Protein AF-A0A496AB35-F1 (afdb_monomer_lite)

pLDDT: mean 77.32, std 19.97, range [34.16, 97.94]

Secondary structure (DSSP, 8-state):
--HHHHHHHH-TT-PPPP--TTS-----SS-----SS-TTHHHHHHHHHHHTTTB-TTT--B-TT-GGG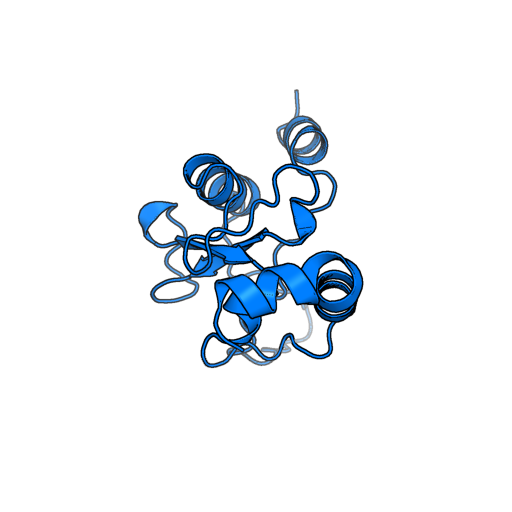EEEEESS-TT--SGGGEEEEEHHHHTTSTT---TTSHHHHHHHHHHHHHHHHHHT-

Foldseek 3Di:
DDVVVVLCVQCVQDDAPDFLPPDDDPDDPPDDPPPLDDPCLSVLFVVLCVVVVVAFPQLRDHCPVPSNQWTWDACPDSNDRHSVRTGTHGVVVVCVDPSRVCCPPPSNVVCCVPPVVVSCVSVVD

Sequence (125 aa):
FPLADWFNAIDPGYAPPPTDALYGPKITPITRPISNYPPDWNLRSLQCRKNAEWKCEVCSIDLRLAPKFLHAHHLRGTGYNQPKDLQALCIGCHAGQPRHHMKHLPDYLEFMELHGDIWKQLTGN

Radius of gyration: 14.94 Å; chains: 1; bounding box: 43×30×36 Å

Structure (mmCIF, N/CA/C/O backbone):
data_AF-A0A496AB35-F1
#
_entry.id   AF-A0A496AB35-F1
#
loop_
_atom_site.group_PDB
_atom_site.id
_atom_site.type_symbol
_atom_site.label_atom_id
_atom_site.label_alt_id
_atom_site.label_comp_id
_atom_site.label_asym_id
_atom_site.label_entity_id
_atom_site.label_seq_id
_atom_site.pdbx_PDB_ins_code
_atom_site.Cartn_x
_atom_site.Cartn_y
_atom_site.Cartn_z
_atom_site.occupancy
_atom_site.B_iso_or_equiv
_atom_site.auth_seq_id
_atom_site.auth_comp_id
_atom_site.auth_asym_id
_atom_site.auth_atom_id
_atom_site.pdbx_PDB_model_num
ATOM 1 N N . PHE A 1 1 ? 11.079 15.010 -21.911 1.00 42.56 1 PHE A N 1
ATOM 2 C CA . PHE A 1 1 ? 10.833 14.912 -20.461 1.00 42.56 1 PHE A CA 1
ATOM 3 C C . PHE A 1 1 ? 11.188 13.503 -20.007 1.00 42.56 1 PHE A C 1
ATOM 5 O O . PHE A 1 1 ? 10.572 12.569 -20.513 1.00 42.56 1 PHE A O 1
ATOM 12 N N . PRO A 1 2 ? 12.224 13.307 -19.177 1.00 44.56 2 PRO A N 1
ATOM 13 C CA . PRO A 1 2 ? 12.600 11.981 -18.688 1.00 44.56 2 PRO A CA 1
ATOM 14 C C . PRO A 1 2 ? 11.494 11.408 -17.789 1.00 44.56 2 PRO A C 1
ATOM 16 O O . PRO A 1 2 ? 10.960 12.120 -16.942 1.00 44.56 2 PRO A O 1
ATOM 19 N N . LEU A 1 3 ? 11.161 10.119 -17.934 1.00 45.38 3 LEU A N 1
ATOM 20 C CA . LEU A 1 3 ? 10.145 9.446 -17.104 1.00 45.38 3 LEU A CA 1
ATOM 21 C C . LEU A 1 3 ? 10.425 9.540 -15.590 1.00 45.38 3 LEU A C 1
ATOM 23 O O . LEU A 1 3 ? 9.487 9.478 -14.799 1.00 45.38 3 LEU A O 1
ATOM 27 N N . ALA A 1 4 ? 11.691 9.696 -15.191 1.00 44.91 4 ALA A N 1
ATOM 28 C CA . ALA A 1 4 ? 12.101 9.815 -13.792 1.00 44.91 4 ALA A CA 1
ATOM 29 C C . ALA A 1 4 ? 11.567 11.093 -13.118 1.00 44.91 4 ALA A C 1
ATOM 31 O O . ALA A 1 4 ? 11.136 11.034 -11.968 1.00 44.91 4 ALA A O 1
ATOM 32 N N . ASP A 1 5 ? 11.513 12.213 -13.847 1.00 48.03 5 ASP A N 1
ATOM 33 C CA . ASP A 1 5 ? 11.051 13.499 -13.304 1.00 48.03 5 ASP A CA 1
ATOM 34 C C . ASP A 1 5 ? 9.531 13.498 -13.082 1.00 48.03 5 ASP A C 1
ATOM 36 O O . ASP A 1 5 ? 9.035 14.009 -12.082 1.00 48.03 5 ASP A O 1
ATOM 40 N N . TRP A 1 6 ? 8.782 12.850 -13.981 1.00 45.34 6 TRP A N 1
ATOM 41 C CA . TRP A 1 6 ? 7.341 12.622 -13.824 1.00 45.34 6 TRP A CA 1
ATOM 42 C C . TRP A 1 6 ? 7.032 11.653 -12.677 1.00 45.34 6 TRP A C 1
ATOM 44 O O . TRP A 1 6 ? 6.095 11.873 -11.913 1.00 45.34 6 TRP A O 1
ATOM 54 N N . PHE A 1 7 ? 7.806 10.570 -12.559 1.00 45.34 7 PHE A N 1
ATOM 55 C CA . PHE A 1 7 ? 7.560 9.541 -11.554 1.00 45.34 7 PHE A CA 1
ATOM 56 C C . PHE A 1 7 ? 7.733 10.089 -10.133 1.00 45.34 7 PHE A C 1
ATOM 58 O O . PHE A 1 7 ? 6.838 9.936 -9.303 1.00 45.34 7 PHE A O 1
ATOM 65 N N . ASN A 1 8 ? 8.824 10.821 -9.895 1.00 55.88 8 ASN A N 1
ATOM 66 C CA . ASN A 1 8 ? 9.085 11.468 -8.611 1.00 55.88 8 ASN A CA 1
ATOM 67 C C . ASN A 1 8 ? 8.054 12.560 -8.281 1.00 55.88 8 ASN A C 1
ATOM 69 O O . ASN A 1 8 ? 7.772 12.783 -7.112 1.00 55.88 8 ASN A O 1
ATOM 73 N N . ALA A 1 9 ? 7.452 13.219 -9.276 1.00 59.19 9 ALA A N 1
ATOM 74 C CA . ALA A 1 9 ? 6.412 14.221 -9.029 1.00 59.19 9 ALA A CA 1
ATOM 75 C C . ALA A 1 9 ? 5.084 13.616 -8.533 1.00 59.19 9 ALA A C 1
ATOM 77 O O . ALA A 1 9 ? 4.309 14.296 -7.866 1.00 59.19 9 ALA A O 1
ATOM 78 N N . ILE A 1 10 ? 4.804 12.354 -8.872 1.00 60.34 10 ILE A N 1
ATOM 79 C CA . ILE A 1 10 ? 3.527 11.688 -8.565 1.00 60.34 10 ILE A CA 1
ATOM 80 C C . ILE A 1 10 ? 3.641 10.771 -7.351 1.00 60.34 10 ILE A C 1
ATOM 82 O O . ILE A 1 10 ? 2.644 10.547 -6.666 1.00 60.34 10 ILE A O 1
ATOM 86 N N . ASP A 1 11 ? 4.834 10.243 -7.090 1.00 66.81 11 ASP A N 1
ATOM 87 C CA . ASP A 1 11 ? 5.083 9.349 -5.967 1.00 66.81 11 ASP A CA 1
ATOM 88 C C . ASP A 1 11 ? 6.449 9.616 -5.306 1.00 66.81 11 ASP A C 1
ATOM 90 O O . ASP A 1 11 ? 7.333 8.755 -5.308 1.00 66.81 11 ASP A O 1
ATOM 94 N N . PRO A 1 12 ? 6.655 10.832 -4.758 1.00 59.97 12 PRO A N 1
ATOM 95 C CA . PRO A 1 12 ? 7.964 11.314 -4.302 1.00 59.97 12 PRO A CA 1
ATOM 96 C C . PRO A 1 12 ? 8.571 10.523 -3.135 1.00 59.97 12 PRO A C 1
ATOM 98 O O . PRO A 1 12 ? 9.729 10.744 -2.794 1.00 59.97 12 PRO A O 1
ATOM 101 N N . GLY A 1 13 ? 7.804 9.630 -2.505 1.00 60.66 13 GLY A N 1
ATOM 102 C CA . GLY A 1 13 ? 8.230 8.859 -1.338 1.00 60.66 13 GLY A CA 1
ATOM 103 C C . GLY A 1 13 ? 8.268 7.350 -1.549 1.00 60.66 13 GLY A C 1
ATOM 104 O O . GLY A 1 13 ? 8.680 6.640 -0.635 1.00 60.66 13 GLY A O 1
ATOM 105 N N . TYR A 1 14 ? 7.843 6.834 -2.708 1.00 64.06 14 TYR A N 1
ATOM 106 C CA . TYR A 1 14 ? 7.834 5.391 -2.911 1.00 64.06 14 TYR A CA 1
ATOM 107 C C . TYR A 1 14 ? 9.200 4.877 -3.350 1.00 64.06 14 TYR A C 1
ATOM 109 O O . TYR A 1 14 ? 9.548 4.858 -4.533 1.00 64.06 14 TYR A O 1
ATOM 117 N N . ALA A 1 15 ? 9.949 4.378 -2.373 1.00 65.94 15 ALA A N 1
ATOM 118 C CA . ALA A 1 15 ? 10.945 3.362 -2.642 1.00 65.94 15 ALA A CA 1
ATOM 119 C C . ALA A 1 15 ? 10.223 2.021 -2.868 1.00 65.94 15 ALA A C 1
ATOM 121 O O . ALA A 1 15 ? 9.292 1.702 -2.122 1.00 65.94 15 ALA A O 1
ATOM 122 N N . PRO A 1 16 ? 10.622 1.211 -3.868 1.00 63.19 16 PRO A N 1
ATOM 123 C CA . PRO A 1 16 ? 10.132 -0.157 -3.940 1.00 63.19 16 PRO A CA 1
ATOM 124 C C . PRO A 1 16 ? 10.412 -0.843 -2.595 1.00 63.19 16 PRO A C 1
ATOM 126 O O . PRO A 1 16 ? 11.522 -0.682 -2.073 1.00 63.19 16 PRO A O 1
ATOM 129 N N . PRO A 1 17 ? 9.449 -1.588 -2.017 1.00 56.44 17 PRO A N 1
ATOM 130 C CA . PRO A 1 17 ? 9.706 -2.308 -0.784 1.00 56.44 17 PRO A CA 1
ATOM 131 C C . PRO A 1 17 ? 10.927 -3.212 -1.002 1.00 56.44 17 PRO A C 1
ATOM 133 O O . PRO A 1 17 ? 11.105 -3.728 -2.119 1.00 56.44 17 PRO A O 1
ATOM 136 N N . PRO A 1 18 ? 11.788 -3.386 0.021 1.00 53.25 18 PRO A N 1
ATOM 137 C CA . PRO A 1 18 ? 12.931 -4.281 -0.082 1.00 53.25 18 PRO A CA 1
ATOM 138 C C . PRO A 1 18 ? 12.431 -5.618 -0.624 1.00 53.25 18 PRO A C 1
ATOM 140 O O . PRO A 1 18 ? 11.453 -6.154 -0.105 1.00 53.25 18 PRO A O 1
ATOM 143 N N . THR A 1 19 ? 13.044 -6.070 -1.727 1.00 52.59 19 THR A N 1
ATOM 144 C CA . THR A 1 19 ? 12.659 -7.278 -2.473 1.00 52.59 19 THR A CA 1
ATOM 145 C C . THR A 1 19 ? 12.251 -8.360 -1.493 1.00 52.59 19 THR A C 1
ATOM 147 O O . THR A 1 19 ? 13.065 -8.651 -0.611 1.00 52.59 19 THR A O 1
ATOM 150 N N . ASP A 1 20 ? 11.036 -8.908 -1.638 1.00 52.94 20 ASP A N 1
ATOM 151 C CA . ASP A 1 20 ? 10.515 -10.008 -0.822 1.00 52.94 20 ASP A CA 1
ATOM 152 C C . ASP A 1 20 ? 11.670 -10.897 -0.382 1.00 52.94 20 ASP A C 1
ATOM 154 O O . ASP A 1 20 ? 12.347 -11.496 -1.225 1.00 52.94 20 ASP A O 1
ATOM 158 N N . ALA A 1 21 ? 11.967 -10.878 0.919 1.00 43.75 21 ALA A N 1
ATOM 159 C CA . ALA A 1 21 ? 13.177 -11.427 1.524 1.00 43.75 21 ALA A CA 1
ATOM 160 C C . ALA A 1 21 ? 13.180 -12.970 1.521 1.00 43.75 21 ALA A C 1
ATOM 162 O O . ALA A 1 21 ? 13.382 -13.620 2.543 1.00 43.75 21 ALA A O 1
ATOM 163 N N . LEU A 1 22 ? 12.944 -13.566 0.353 1.00 43.53 22 LEU A N 1
ATOM 164 C CA . LEU A 1 22 ? 12.941 -14.995 0.066 1.00 43.53 22 LEU A CA 1
ATOM 165 C C . LEU A 1 22 ? 14.077 -15.429 -0.854 1.00 43.53 22 LEU A C 1
ATOM 167 O O . LEU A 1 22 ? 14.225 -16.621 -1.103 1.00 43.53 22 LEU A O 1
ATOM 171 N N . TYR A 1 23 ? 14.926 -14.508 -1.301 1.00 41.38 23 TYR A N 1
ATOM 172 C CA . TYR A 1 23 ? 16.213 -14.877 -1.872 1.00 41.38 23 TYR A CA 1
ATOM 173 C C . TYR A 1 23 ? 17.306 -14.096 -1.159 1.00 41.38 23 TYR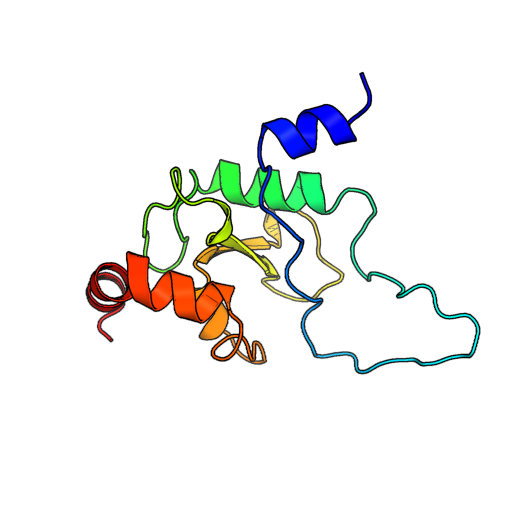 A C 1
ATOM 175 O O . TYR A 1 23 ? 17.532 -12.918 -1.421 1.00 41.38 23 TYR A O 1
ATOM 183 N N . GLY A 1 24 ? 17.963 -14.780 -0.217 1.00 34.16 24 GLY A N 1
ATOM 184 C CA . GLY A 1 24 ? 19.196 -14.314 0.405 1.00 34.16 24 GLY A CA 1
ATOM 185 C C . GLY A 1 24 ? 20.254 -13.943 -0.643 1.00 34.16 24 GLY A C 1
ATOM 186 O O . GLY A 1 24 ? 20.121 -14.261 -1.831 1.00 34.16 24 GLY A O 1
ATOM 187 N N . PRO A 1 25 ? 21.319 -13.249 -0.227 1.00 38.28 25 PRO A N 1
ATOM 188 C CA . PRO A 1 25 ? 22.220 -12.610 -1.161 1.00 38.28 25 PRO A CA 1
ATOM 189 C C . PRO A 1 25 ? 22.976 -13.676 -1.961 1.00 38.28 25 PRO A C 1
ATOM 191 O O . PRO A 1 25 ? 23.781 -14.430 -1.417 1.00 38.28 25 PRO A O 1
ATOM 194 N N . LYS A 1 26 ? 22.770 -13.724 -3.282 1.00 38.78 26 LYS A N 1
ATOM 195 C CA . LYS A 1 26 ? 23.767 -14.322 -4.175 1.00 38.78 26 LYS A CA 1
ATOM 196 C C . LYS A 1 26 ? 24.920 -13.328 -4.283 1.00 38.78 26 LYS A C 1
ATOM 198 O O . LYS A 1 26 ? 24.997 -12.550 -5.228 1.00 38.78 26 LYS A O 1
ATOM 203 N N . ILE A 1 27 ? 25.773 -13.301 -3.259 1.00 38.50 27 ILE A N 1
ATOM 204 C CA . ILE A 1 27 ? 27.029 -12.556 -3.306 1.00 38.50 27 ILE A CA 1
ATOM 205 C C . ILE A 1 27 ? 27.948 -13.305 -4.268 1.00 38.50 27 ILE A C 1
ATOM 207 O O . ILE A 1 27 ? 28.438 -14.387 -3.964 1.00 38.50 27 ILE A O 1
ATOM 211 N N . THR A 1 28 ? 28.186 -12.720 -5.434 1.00 37.44 28 THR A N 1
ATOM 212 C CA . THR A 1 28 ? 29.370 -13.006 -6.252 1.00 37.44 28 THR A CA 1
ATOM 213 C C . THR A 1 28 ? 30.097 -11.684 -6.482 1.00 37.44 28 THR A C 1
ATOM 215 O O . THR A 1 28 ? 29.393 -10.702 -6.694 1.00 37.44 28 THR A O 1
ATOM 218 N N . PRO A 1 29 ? 31.443 -11.609 -6.458 1.00 42.59 29 PRO A N 1
ATOM 219 C CA . PRO A 1 29 ? 32.225 -10.426 -6.039 1.00 42.59 29 PRO A CA 1
ATOM 220 C C . PRO A 1 29 ? 32.237 -9.198 -6.977 1.00 42.59 29 PRO A C 1
ATOM 222 O O . PRO A 1 29 ? 33.234 -8.492 -7.069 1.00 42.59 29 PRO A O 1
ATOM 225 N N . ILE A 1 30 ? 31.143 -8.922 -7.684 1.00 45.72 30 ILE A N 1
ATOM 226 C CA . ILE A 1 30 ? 30.988 -7.811 -8.633 1.00 45.72 30 ILE A CA 1
ATOM 227 C C . ILE A 1 30 ? 29.586 -7.170 -8.475 1.00 45.72 30 ILE A C 1
ATOM 229 O O . ILE A 1 30 ? 28.965 -6.726 -9.439 1.00 45.72 30 ILE A O 1
ATOM 233 N N . THR A 1 31 ? 29.017 -7.209 -7.262 1.00 41.88 31 THR A N 1
ATOM 234 C CA . THR A 1 31 ? 27.573 -7.064 -7.004 1.00 41.88 31 THR A CA 1
ATOM 235 C C . THR A 1 31 ? 27.029 -5.643 -7.200 1.00 41.88 31 THR A C 1
ATOM 237 O O . THR A 1 31 ? 27.004 -4.839 -6.268 1.00 41.88 31 THR A O 1
ATOM 240 N N . ARG A 1 32 ? 26.426 -5.374 -8.361 1.00 38.53 32 ARG A N 1
ATOM 241 C CA . ARG A 1 32 ? 25.159 -4.627 -8.376 1.00 38.53 32 ARG A CA 1
ATOM 242 C C . ARG A 1 32 ? 24.073 -5.580 -7.853 1.00 38.53 32 ARG A C 1
ATOM 244 O O . ARG A 1 32 ? 24.029 -6.709 -8.344 1.00 38.53 32 ARG A O 1
ATOM 251 N N . PRO A 1 33 ? 23.207 -5.191 -6.898 1.00 41.94 33 PRO A N 1
ATOM 252 C CA . PRO A 1 33 ? 22.035 -5.995 -6.575 1.00 41.94 33 PRO A CA 1
ATOM 253 C C . PRO A 1 33 ? 21.243 -6.180 -7.869 1.00 41.94 33 PRO A C 1
ATOM 255 O O . PRO A 1 33 ? 20.805 -5.196 -8.471 1.00 41.94 33 PRO A O 1
ATOM 258 N N . ILE A 1 34 ? 21.114 -7.419 -8.344 1.00 41.25 34 ILE A N 1
ATOM 259 C CA . ILE A 1 34 ? 20.161 -7.730 -9.405 1.00 41.25 34 ILE A CA 1
ATOM 260 C C . ILE A 1 34 ? 18.801 -7.544 -8.747 1.00 41.25 34 ILE A C 1
ATOM 262 O O . ILE A 1 34 ? 18.318 -8.414 -8.029 1.00 41.25 34 ILE A O 1
ATOM 266 N N . SER A 1 35 ? 18.233 -6.352 -8.903 1.00 54.34 35 SER A N 1
ATOM 267 C CA . SER A 1 35 ? 16.833 -6.138 -8.592 1.00 54.34 35 SER A CA 1
ATOM 268 C C . SER A 1 35 ? 16.049 -7.114 -9.464 1.00 54.34 35 SER A C 1
ATOM 270 O O . SER A 1 35 ? 16.127 -7.039 -10.689 1.00 54.34 35 SER A O 1
ATOM 272 N N . ASN A 1 36 ? 15.313 -8.043 -8.852 1.00 60.97 36 ASN A N 1
ATOM 273 C CA . ASN A 1 36 ? 14.400 -8.929 -9.584 1.00 60.97 36 ASN A CA 1
ATOM 274 C C . ASN A 1 36 ? 13.211 -8.160 -10.186 1.00 60.97 36 ASN A C 1
ATOM 276 O O . ASN A 1 36 ? 12.359 -8.753 -10.847 1.00 60.97 36 ASN A O 1
ATOM 280 N N . TYR A 1 37 ? 13.143 -6.849 -9.953 1.00 65.38 37 TYR A N 1
ATOM 281 C CA . TYR A 1 37 ? 12.121 -5.995 -10.509 1.00 65.38 37 TYR A CA 1
ATOM 282 C C . TYR A 1 37 ? 12.472 -5.545 -11.925 1.00 65.38 37 TYR A C 1
ATOM 284 O O . TYR A 1 37 ? 13.614 -5.161 -12.198 1.00 65.38 37 TYR A O 1
ATOM 292 N N . PRO A 1 38 ? 11.485 -5.546 -12.833 1.00 69.94 38 PRO A N 1
ATOM 293 C CA . PRO A 1 38 ? 11.690 -5.026 -14.169 1.00 69.94 38 PRO A CA 1
ATOM 294 C C . PRO A 1 38 ? 12.005 -3.518 -14.109 1.00 69.94 38 PRO A C 1
ATOM 296 O O . PRO A 1 38 ? 11.600 -2.841 -13.158 1.00 69.94 38 PRO A O 1
ATOM 299 N N . PRO A 1 39 ? 12.686 -2.954 -15.126 1.00 73.31 39 PRO A N 1
ATOM 300 C CA . PRO A 1 39 ? 13.032 -1.528 -15.163 1.00 73.31 39 PRO A CA 1
ATOM 301 C C . PRO A 1 39 ? 11.833 -0.575 -15.013 1.00 73.31 39 PRO A C 1
ATOM 303 O O . PRO A 1 39 ? 12.002 0.571 -14.609 1.00 73.31 39 PRO A O 1
ATOM 306 N N . ASP A 1 40 ? 10.622 -1.043 -15.326 1.00 79.19 40 ASP A N 1
ATOM 307 C CA . ASP A 1 40 ? 9.357 -0.310 -15.245 1.00 79.19 40 ASP A CA 1
ATOM 308 C C . ASP A 1 40 ? 8.532 -0.627 -13.978 1.00 79.19 40 ASP A C 1
ATOM 310 O O . ASP A 1 40 ? 7.364 -0.244 -13.892 1.00 79.19 40 ASP A O 1
ATOM 314 N N . TRP A 1 41 ? 9.111 -1.297 -12.973 1.00 81.50 41 TRP A N 1
ATOM 315 C CA . TRP A 1 41 ? 8.426 -1.652 -11.721 1.00 81.50 41 TRP A CA 1
ATOM 316 C C . TRP A 1 41 ? 7.740 -0.471 -11.047 1.00 81.50 41 TRP A C 1
ATOM 318 O O . TRP A 1 41 ? 6.587 -0.565 -10.639 1.00 81.50 41 TRP A O 1
ATOM 328 N N . ASN A 1 42 ? 8.434 0.659 -10.994 1.00 81.62 42 ASN A N 1
ATOM 329 C CA . ASN A 1 42 ? 7.918 1.904 -10.450 1.00 81.62 42 ASN A CA 1
ATOM 330 C C . ASN A 1 42 ? 6.569 2.278 -11.089 1.00 81.62 42 ASN A C 1
ATOM 332 O O . ASN A 1 42 ? 5.584 2.497 -10.382 1.00 81.62 42 ASN A O 1
ATOM 336 N N . LEU A 1 43 ? 6.479 2.234 -12.422 1.00 86.12 43 LEU A N 1
ATOM 337 C CA . LEU A 1 43 ? 5.244 2.512 -13.156 1.00 86.12 43 LEU A CA 1
ATOM 338 C C . LEU A 1 43 ? 4.145 1.481 -12.850 1.00 86.12 43 LEU A C 1
ATOM 340 O O . LEU A 1 43 ? 2.997 1.857 -12.625 1.00 86.12 43 LEU A O 1
ATOM 344 N N . ARG A 1 44 ? 4.497 0.193 -12.807 1.00 87.19 44 ARG A N 1
ATOM 345 C CA . ARG A 1 44 ? 3.564 -0.917 -12.533 1.00 87.19 44 ARG A CA 1
ATOM 346 C C . ARG A 1 44 ? 2.970 -0.834 -11.132 1.00 87.19 44 ARG A C 1
ATOM 348 O O . ARG A 1 44 ? 1.756 -0.929 -10.968 1.00 87.19 44 ARG A O 1
ATOM 355 N N . SER A 1 45 ? 3.822 -0.597 -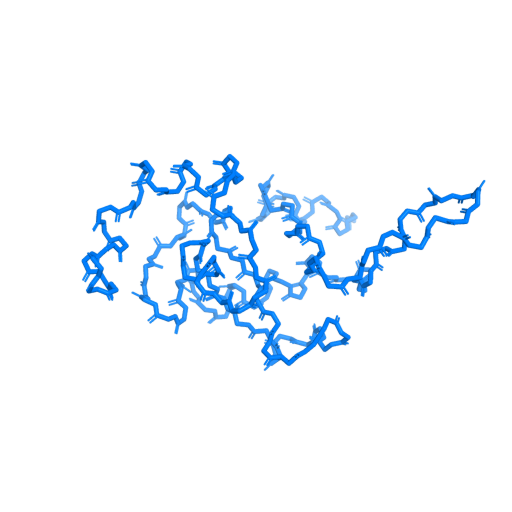10.141 1.00 87.69 45 SER A N 1
ATOM 356 C CA . SER A 1 45 ? 3.436 -0.401 -8.748 1.00 87.69 45 SER A CA 1
ATOM 357 C C . SER A 1 45 ? 2.537 0.822 -8.590 1.00 87.69 45 SER A C 1
ATOM 359 O O . SER A 1 45 ? 1.513 0.757 -7.911 1.00 87.69 45 SER A O 1
ATOM 361 N N . LEU A 1 46 ? 2.884 1.933 -9.243 1.00 89.00 46 LEU A N 1
ATOM 362 C CA . LEU A 1 46 ? 2.061 3.136 -9.226 1.00 89.00 46 LEU A CA 1
ATOM 363 C C . LEU A 1 46 ? 0.687 2.885 -9.852 1.00 89.00 46 LEU A C 1
ATOM 365 O O . LEU A 1 46 ? -0.325 3.311 -9.301 1.00 89.00 46 LEU A O 1
ATOM 369 N N . GLN A 1 47 ? 0.633 2.182 -10.984 1.00 92.06 47 GLN A N 1
ATOM 370 C CA . GLN A 1 47 ? -0.627 1.854 -11.643 1.00 92.06 47 GLN A CA 1
ATOM 371 C C . GLN A 1 47 ? -1.498 0.938 -10.776 1.00 92.06 47 GLN A C 1
ATOM 373 O O . GLN A 1 47 ? -2.691 1.195 -10.655 1.00 92.06 47 GLN A O 1
ATOM 378 N N . CYS A 1 48 ? -0.910 -0.061 -10.111 1.00 93.12 48 CYS A N 1
ATOM 379 C CA . CYS A 1 48 ? -1.606 -0.8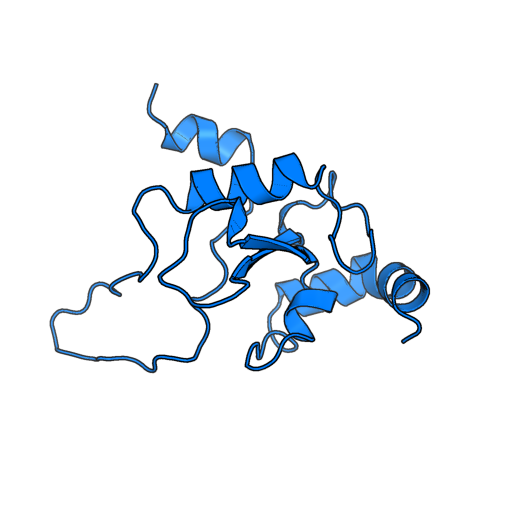95 -9.127 1.00 93.12 48 CYS A CA 1
ATOM 380 C C . CYS A 1 48 ? -2.269 -0.042 -8.033 1.00 93.12 48 CYS A C 1
ATOM 382 O O . CYS A 1 48 ? -3.469 -0.156 -7.800 1.00 93.12 48 CYS A O 1
ATOM 384 N N . ARG A 1 49 ? -1.518 0.873 -7.409 1.00 93.75 49 ARG A N 1
ATOM 385 C CA . ARG A 1 49 ? -2.046 1.744 -6.347 1.00 93.75 49 ARG A CA 1
ATOM 386 C C . ARG A 1 49 ? -3.100 2.732 -6.818 1.00 93.75 49 ARG A C 1
ATOM 388 O O . ARG A 1 49 ? -4.075 2.966 -6.110 1.00 93.75 49 ARG A O 1
ATOM 395 N N . LYS A 1 50 ? -2.910 3.313 -8.005 1.00 93.12 50 LYS A N 1
ATOM 396 C CA . LYS A 1 50 ? -3.890 4.219 -8.612 1.00 93.12 50 LYS A CA 1
ATOM 397 C C . LYS A 1 50 ? -5.192 3.496 -8.935 1.00 93.12 50 LYS A C 1
ATOM 399 O O . LYS A 1 50 ? -6.252 4.053 -8.680 1.00 93.12 50 LYS A O 1
ATOM 404 N N . ASN A 1 51 ? -5.113 2.269 -9.450 1.00 94.75 51 ASN A N 1
ATOM 405 C CA . ASN A 1 51 ? -6.291 1.446 -9.724 1.00 94.75 51 ASN A CA 1
ATOM 406 C C . ASN A 1 51 ? -7.066 1.111 -8.441 1.00 94.75 51 ASN A C 1
ATOM 408 O O . ASN A 1 51 ? -8.287 1.037 -8.481 1.00 94.75 51 ASN A O 1
ATOM 412 N N . ALA A 1 52 ? -6.367 0.971 -7.312 1.00 95.62 52 ALA A N 1
ATOM 413 C CA . ALA A 1 52 ? -6.969 0.800 -5.991 1.00 95.62 52 ALA A CA 1
ATOM 414 C C . ALA A 1 52 ? -7.413 2.125 -5.333 1.00 95.62 52 ALA A C 1
ATOM 416 O O . ALA A 1 52 ? -7.737 2.148 -4.149 1.00 95.62 52 ALA A O 1
ATOM 417 N N . GLU A 1 53 ? -7.382 3.250 -6.059 1.00 96.56 53 GLU A N 1
ATOM 418 C CA . GLU A 1 53 ? -7.723 4.589 -5.551 1.00 96.56 53 GLU A CA 1
ATOM 419 C C . GLU A 1 53 ? -6.952 4.993 -4.283 1.00 96.56 53 GLU A C 1
ATOM 421 O O . GLU A 1 53 ? -7.449 5.751 -3.448 1.00 96.56 53 GLU A O 1
ATOM 426 N N . TRP A 1 54 ? -5.725 4.486 -4.142 1.00 95.56 54 TRP A N 1
ATOM 427 C CA . TRP A 1 54 ? -4.885 4.626 -2.952 1.00 95.56 54 TRP A CA 1
ATOM 428 C C . TRP A 1 54 ? -5.486 4.057 -1.658 1.00 95.56 54 TRP A C 1
ATOM 430 O O . TRP A 1 54 ? -5.105 4.467 -0.558 1.00 95.56 54 TRP A O 1
ATOM 440 N N . LYS A 1 55 ? -6.405 3.099 -1.769 1.00 97.69 55 LYS A N 1
ATOM 441 C CA . LYS A 1 55 ? -6.952 2.359 -0.634 1.00 97.69 55 LYS A CA 1
ATOM 442 C C . LYS A 1 55 ? -6.300 0.989 -0.540 1.00 97.69 55 LYS A C 1
ATOM 444 O O . LYS A 1 55 ? -5.946 0.378 -1.545 1.00 97.69 55 LYS A O 1
ATOM 449 N N . CYS A 1 56 ? -6.156 0.491 0.683 1.00 97.56 56 CYS A N 1
ATOM 450 C CA . CYS A 1 56 ? -5.779 -0.901 0.897 1.00 97.56 56 CYS A CA 1
ATOM 451 C C . CYS A 1 56 ? -6.895 -1.829 0.398 1.00 97.56 56 CYS A C 1
ATOM 453 O O . CYS A 1 56 ? -8.033 -1.722 0.845 1.00 97.56 56 CYS A O 1
ATOM 455 N N . GLU A 1 57 ? -6.572 -2.794 -0.454 1.00 97.19 57 GLU A N 1
ATOM 456 C CA . GLU A 1 57 ? -7.541 -3.758 -0.992 1.00 97.19 57 GLU A CA 1
ATOM 457 C C . GLU A 1 57 ? -7.945 -4.850 0.017 1.00 97.19 57 GLU A C 1
ATOM 459 O O . GLU A 1 57 ? -8.759 -5.709 -0.306 1.00 97.19 57 GLU A O 1
ATOM 464 N N . VAL A 1 58 ? -7.394 -4.830 1.239 1.00 96.75 58 VAL A N 1
ATOM 465 C CA . VAL A 1 58 ? -7.778 -5.742 2.336 1.00 96.75 58 VAL A CA 1
ATOM 466 C C . VAL A 1 58 ? -8.623 -5.037 3.392 1.00 96.75 58 VAL A C 1
ATOM 468 O O . VAL A 1 58 ? -9.713 -5.501 3.702 1.00 96.75 58 VAL A O 1
ATOM 471 N N . CYS A 1 59 ? -8.138 -3.927 3.955 1.00 97.44 59 CYS A N 1
ATOM 472 C CA . CYS A 1 59 ? -8.832 -3.231 5.047 1.00 97.44 59 CYS A CA 1
ATOM 473 C C . CYS A 1 59 ? -9.490 -1.911 4.632 1.00 97.44 59 CYS A C 1
ATOM 475 O O . CYS A 1 59 ? -10.066 -1.226 5.468 1.00 97.44 59 CYS A O 1
ATOM 477 N N . SER A 1 60 ? -9.369 -1.515 3.363 1.00 97.94 60 SER A N 1
ATOM 478 C CA . SER A 1 60 ? -9.956 -0.286 2.811 1.00 97.94 60 SER A CA 1
ATOM 479 C C . SER A 1 60 ? -9.459 1.033 3.415 1.00 97.94 60 SER A C 1
ATOM 481 O O . SER A 1 60 ? -10.014 2.078 3.078 1.00 97.94 60 SER A O 1
ATOM 483 N N . ILE A 1 61 ? -8.400 1.030 4.242 1.00 97.56 61 ILE A N 1
ATOM 484 C CA . ILE A 1 61 ? -7.798 2.277 4.739 1.00 97.56 61 ILE A CA 1
ATOM 485 C C . ILE A 1 61 ? -7.350 3.153 3.563 1.00 97.56 61 ILE A C 1
ATOM 487 O O . ILE A 1 61 ? -6.693 2.673 2.637 1.00 97.56 61 ILE A O 1
ATOM 491 N N . ASP A 1 62 ? -7.730 4.426 3.607 1.00 97.25 62 ASP A N 1
ATOM 492 C CA . ASP A 1 62 ? -7.424 5.424 2.586 1.00 97.25 62 ASP A CA 1
ATOM 493 C C . ASP A 1 62 ? -6.075 6.086 2.872 1.00 97.25 62 ASP A C 1
ATOM 495 O O . ASP A 1 62 ? -5.873 6.683 3.930 1.00 97.25 62 ASP A O 1
ATOM 499 N N . LEU A 1 63 ? -5.150 5.969 1.921 1.00 95.31 63 LEU A N 1
ATOM 500 C CA . LEU A 1 63 ? -3.785 6.475 2.020 1.00 95.31 63 LEU A CA 1
ATOM 501 C C . LEU A 1 63 ? -3.455 7.466 0.898 1.00 95.31 63 LEU A C 1
ATOM 503 O O . LEU A 1 63 ? -2.283 7.688 0.603 1.00 95.31 63 LEU A O 1
ATOM 507 N N . ARG A 1 64 ? -4.462 8.125 0.302 1.00 93.75 64 ARG A N 1
ATOM 508 C CA . ARG A 1 64 ? -4.253 9.177 -0.718 1.00 93.75 64 ARG A CA 1
ATOM 509 C C . ARG A 1 64 ? -3.297 10.278 -0.255 1.00 93.75 64 ARG A C 1
ATOM 511 O O . ARG A 1 64 ? -2.530 10.797 -1.059 1.00 93.75 64 ARG A O 1
ATOM 518 N N . LEU A 1 65 ? -3.346 10.628 1.032 1.00 92.38 65 LEU A N 1
ATOM 519 C CA . LEU A 1 65 ? -2.493 11.654 1.647 1.00 92.38 65 LEU A CA 1
ATOM 520 C C . LEU A 1 65 ? -1.197 11.096 2.255 1.00 92.38 65 LEU A C 1
ATOM 522 O O . LEU A 1 65 ? -0.342 11.868 2.676 1.00 92.38 65 LEU A O 1
ATOM 526 N N . ALA A 1 66 ? -1.039 9.773 2.290 1.00 91.94 66 ALA A N 1
ATOM 527 C CA . ALA A 1 66 ? 0.148 9.099 2.804 1.00 91.94 66 ALA A CA 1
ATOM 528 C C . ALA A 1 66 ? 0.542 7.911 1.899 1.00 91.94 66 ALA A C 1
ATOM 530 O O . ALA A 1 66 ? 0.637 6.771 2.365 1.00 91.94 66 ALA A O 1
ATOM 531 N N . PRO A 1 67 ? 0.781 8.153 0.592 1.00 90.06 67 PRO A N 1
ATOM 532 C CA . PRO A 1 67 ? 0.946 7.096 -0.410 1.00 90.06 67 PRO A CA 1
ATOM 533 C C . PRO A 1 67 ? 2.142 6.179 -0.136 1.00 90.06 67 PRO A C 1
ATOM 535 O O . PRO A 1 67 ? 2.118 5.017 -0.541 1.00 90.06 67 PRO A O 1
ATOM 538 N N . LYS A 1 68 ? 3.146 6.663 0.615 1.00 89.12 68 LYS A N 1
ATOM 539 C CA . LYS A 1 68 ? 4.302 5.869 1.056 1.00 89.12 68 LYS A CA 1
ATOM 540 C C . LYS A 1 68 ? 3.918 4.623 1.860 1.00 89.12 68 LYS A C 1
ATOM 542 O O . LYS A 1 68 ? 4.643 3.643 1.815 1.00 89.12 68 LYS A O 1
ATOM 547 N N . PHE A 1 69 ? 2.774 4.628 2.551 1.00 92.94 69 PHE A N 1
ATOM 548 C CA . PHE A 1 69 ? 2.315 3.484 3.345 1.00 92.94 69 PHE A CA 1
ATOM 549 C C . PHE A 1 69 ? 1.494 2.468 2.547 1.00 92.94 69 PHE A C 1
ATOM 551 O O . PHE A 1 69 ? 1.073 1.455 3.109 1.00 92.94 69 PHE A O 1
ATOM 558 N N . LEU A 1 70 ? 1.231 2.726 1.261 1.00 93.94 70 LEU A N 1
ATOM 559 C CA . LEU A 1 70 ? 0.541 1.804 0.369 1.00 93.94 70 LEU A CA 1
ATOM 560 C C . LEU A 1 70 ? 1.561 1.138 -0.556 1.00 93.94 70 LEU A C 1
ATOM 562 O O . LEU A 1 70 ? 2.298 1.789 -1.297 1.00 93.94 70 LEU A O 1
ATOM 566 N N . HIS A 1 71 ? 1.622 -0.183 -0.517 1.00 91.62 71 HIS A N 1
ATOM 567 C CA . HIS A 1 71 ? 2.606 -0.984 -1.233 1.00 91.62 71 HIS A CA 1
ATOM 568 C C . HIS A 1 71 ? 1.915 -1.850 -2.285 1.00 91.62 71 HIS A C 1
ATOM 570 O O . HIS A 1 71 ? 0.768 -2.252 -2.102 1.00 91.62 71 HIS A O 1
ATOM 576 N N . ALA A 1 72 ? 2.627 -2.180 -3.361 1.00 90.12 72 ALA A N 1
ATOM 577 C CA . ALA A 1 72 ? 2.226 -3.267 -4.246 1.00 90.12 72 ALA A CA 1
ATOM 578 C C . ALA A 1 72 ? 2.751 -4.596 -3.680 1.00 90.12 72 ALA A C 1
ATOM 580 O O . ALA A 1 72 ? 3.953 -4.747 -3.467 1.00 90.12 72 ALA A O 1
ATOM 581 N N . HIS A 1 73 ? 1.846 -5.532 -3.426 1.00 89.12 73 HIS A N 1
ATOM 582 C CA . HIS A 1 73 ? 2.116 -6.888 -2.964 1.00 89.12 73 HIS A CA 1
ATOM 583 C C . HIS A 1 73 ? 1.938 -7.872 -4.123 1.00 89.12 73 HIS A C 1
ATOM 585 O O . HIS A 1 73 ? 0.925 -7.822 -4.819 1.00 89.12 73 HIS A O 1
ATOM 591 N N . HIS A 1 74 ? 2.891 -8.777 -4.343 1.00 86.38 74 HIS A N 1
ATOM 592 C CA . HIS A 1 74 ? 2.771 -9.817 -5.367 1.00 86.38 74 HIS A CA 1
ATOM 593 C C . HIS A 1 74 ? 1.826 -10.930 -4.911 1.00 86.38 74 HIS A C 1
ATOM 595 O O . HIS A 1 74 ? 2.116 -11.640 -3.957 1.00 86.38 74 HIS A O 1
ATOM 601 N N . LEU A 1 75 ? 0.751 -11.173 -5.665 1.00 84.44 75 LEU A N 1
ATOM 602 C CA . LEU A 1 75 ? -0.243 -12.213 -5.350 1.00 84.44 75 LEU A CA 1
ATOM 603 C C . LEU A 1 75 ? 0.271 -13.648 -5.526 1.00 84.44 75 LEU A C 1
ATOM 605 O O . LEU A 1 75 ? -0.355 -14.608 -5.079 1.00 84.44 75 LEU A O 1
ATOM 609 N N . ARG A 1 76 ? 1.362 -13.818 -6.276 1.00 78.25 76 ARG A N 1
ATOM 610 C CA . ARG A 1 76 ? 1.908 -15.133 -6.635 1.00 78.25 76 ARG A CA 1
ATOM 611 C C . ARG A 1 76 ? 3.395 -15.205 -6.333 1.00 78.25 76 ARG A C 1
ATOM 613 O O . ARG A 1 76 ? 3.809 -15.858 -5.386 1.00 78.25 76 ARG A O 1
ATOM 620 N N . GLY A 1 77 ? 4.209 -14.555 -7.157 1.00 70.44 77 GLY A N 1
ATOM 621 C CA . GLY A 1 77 ? 5.658 -14.546 -7.005 1.00 70.44 77 GLY A CA 1
ATOM 622 C C . GLY A 1 77 ? 6.283 -13.342 -7.690 1.00 70.44 77 GLY A C 1
ATOM 623 O O . GLY A 1 77 ? 5.677 -12.735 -8.571 1.00 70.44 77 GLY A O 1
ATOM 624 N N . THR A 1 78 ? 7.523 -13.040 -7.319 1.00 69.62 78 THR A N 1
ATOM 625 C CA . THR A 1 78 ? 8.246 -11.810 -7.693 1.00 69.62 78 THR A CA 1
ATOM 626 C C . THR A 1 78 ? 8.497 -11.638 -9.199 1.00 69.62 78 THR A C 1
ATOM 628 O O . THR A 1 78 ? 8.793 -10.539 -9.661 1.00 69.62 78 THR A O 1
ATOM 631 N N . GLY A 1 79 ? 8.340 -12.700 -9.999 1.00 69.12 79 GLY A N 1
ATOM 632 C CA . GLY A 1 79 ? 8.400 -12.633 -11.465 1.00 69.12 79 GLY A CA 1
ATOM 633 C C . GLY A 1 79 ? 7.128 -12.089 -12.135 1.00 69.12 79 GLY A C 1
ATOM 634 O O . GLY A 1 79 ? 7.176 -11.686 -13.298 1.00 69.12 79 GLY A O 1
ATOM 635 N N . TYR A 1 80 ? 5.998 -12.048 -11.423 1.00 76.25 80 TYR A N 1
ATOM 636 C CA . TYR A 1 80 ? 4.703 -11.617 -11.952 1.00 76.25 80 TYR A CA 1
ATOM 637 C C . TYR A 1 80 ? 4.452 -10.147 -11.621 1.00 76.25 80 TYR A C 1
ATOM 639 O O . TYR A 1 80 ? 3.933 -9.804 -10.568 1.00 76.25 80 TYR A O 1
ATOM 647 N N . ASN A 1 81 ? 4.857 -9.267 -12.534 1.00 76.88 81 ASN A N 1
ATOM 648 C CA . ASN A 1 81 ? 4.885 -7.821 -12.305 1.00 76.88 81 ASN A CA 1
ATOM 649 C C . ASN A 1 81 ? 3.774 -7.061 -13.058 1.00 76.88 81 ASN A C 1
ATOM 651 O O . ASN A 1 81 ? 3.828 -5.839 -13.192 1.00 76.88 81 ASN A O 1
ATOM 655 N N . GLN A 1 82 ? 2.781 -7.744 -13.632 1.00 80.12 82 GLN A N 1
ATOM 656 C CA . GLN A 1 82 ? 1.650 -7.035 -14.240 1.00 80.12 82 GLN A CA 1
ATOM 657 C C . GLN A 1 82 ? 0.744 -6.476 -13.139 1.00 80.12 82 GLN A C 1
ATOM 659 O O . GLN A 1 82 ? 0.589 -7.143 -12.125 1.00 80.12 82 GLN A O 1
ATOM 664 N N . PRO A 1 83 ? 0.081 -5.320 -13.329 1.00 80.69 83 PRO A N 1
ATOM 665 C CA . PRO A 1 83 ? -0.821 -4.766 -12.314 1.00 80.69 83 PRO A CA 1
ATOM 666 C C . PRO A 1 83 ? -1.892 -5.749 -11.814 1.00 80.69 83 PRO A C 1
ATOM 668 O O . PRO A 1 83 ? -2.253 -5.706 -10.652 1.00 80.69 83 PRO A O 1
ATOM 671 N N . LYS A 1 84 ? -2.354 -6.672 -12.669 1.00 83.25 84 LYS A N 1
ATOM 672 C CA . LYS A 1 84 ? -3.300 -7.748 -12.311 1.00 83.25 84 LYS A CA 1
ATOM 673 C C . LYS A 1 84 ? -2.730 -8.830 -11.380 1.00 83.25 84 LYS A C 1
ATOM 675 O O . LYS A 1 84 ? -3.487 -9.625 -10.840 1.00 83.25 84 LYS A O 1
ATOM 680 N N . ASP A 1 85 ? -1.407 -8.915 -11.282 1.00 86.62 85 ASP A N 1
ATOM 681 C CA . ASP A 1 85 ? -0.680 -9.865 -10.437 1.00 86.62 85 ASP A CA 1
ATOM 682 C C . ASP A 1 85 ? -0.215 -9.202 -9.124 1.00 86.62 85 ASP A C 1
ATOM 684 O O . ASP A 1 85 ? 0.462 -9.833 -8.308 1.00 86.62 85 ASP A O 1
ATOM 688 N N . LEU A 1 86 ? -0.578 -7.929 -8.934 1.00 90.69 86 LEU A N 1
ATOM 689 C CA . LEU A 1 86 ? -0.259 -7.113 -7.776 1.00 90.69 86 LEU A CA 1
ATOM 690 C C . LEU A 1 86 ? -1.542 -6.760 -7.023 1.00 90.69 86 LEU A C 1
ATOM 692 O O . LEU A 1 86 ? -2.618 -6.678 -7.611 1.00 90.69 86 LEU A O 1
ATOM 696 N N . GLN A 1 87 ? -1.399 -6.518 -5.728 1.00 93.69 87 GLN A N 1
ATOM 697 C CA . GLN A 1 87 ? -2.457 -6.034 -4.854 1.00 93.69 87 GLN A CA 1
ATOM 698 C C . GLN A 1 87 ? -1.946 -4.838 -4.051 1.00 93.69 87 GLN A C 1
ATOM 700 O O . GLN A 1 87 ? -0.856 -4.886 -3.482 1.00 93.69 87 GLN A O 1
ATOM 705 N N . ALA A 1 88 ? -2.714 -3.758 -3.987 1.00 95.44 88 ALA A N 1
ATOM 706 C CA . ALA A 1 88 ? -2.385 -2.588 -3.192 1.00 95.44 88 ALA A CA 1
ATOM 707 C C . ALA A 1 88 ? -2.723 -2.844 -1.715 1.00 95.44 88 ALA A C 1
ATOM 709 O O . ALA A 1 88 ? -3.888 -2.870 -1.321 1.00 95.44 88 ALA A O 1
ATOM 710 N N . LEU A 1 89 ? -1.705 -3.015 -0.873 1.00 95.69 89 LEU A N 1
ATOM 711 C CA . LEU A 1 89 ? -1.859 -3.258 0.563 1.00 95.69 89 LEU A CA 1
ATOM 712 C C . LEU A 1 89 ? -1.234 -2.129 1.373 1.00 95.69 89 LEU A C 1
ATOM 714 O O . LEU A 1 89 ? -0.124 -1.690 1.072 1.00 95.69 89 LEU A O 1
ATOM 718 N N . CYS A 1 90 ? -1.902 -1.683 2.440 1.00 95.88 90 CYS A N 1
ATOM 719 C CA . CYS A 1 90 ? -1.223 -0.847 3.428 1.00 95.88 90 CYS A CA 1
ATOM 720 C C . CYS A 1 90 ? -0.109 -1.652 4.109 1.00 95.88 90 CYS A C 1
ATOM 722 O O . CYS A 1 90 ? -0.214 -2.875 4.233 1.00 95.88 90 CYS A O 1
ATOM 724 N N . ILE A 1 91 ? 0.936 -0.983 4.592 1.00 93.81 91 ILE A N 1
ATOM 725 C CA . ILE A 1 91 ? 2.081 -1.647 5.227 1.00 93.81 91 ILE A CA 1
ATOM 726 C C . ILE A 1 91 ? 1.679 -2.509 6.440 1.00 93.81 91 ILE A C 1
ATOM 728 O O . ILE A 1 91 ? 2.298 -3.544 6.676 1.00 93.81 91 ILE A O 1
ATOM 732 N N . GLY A 1 92 ? 0.594 -2.165 7.147 1.00 94.38 92 GLY A N 1
ATOM 733 C CA . GLY A 1 92 ? 0.013 -2.991 8.213 1.00 94.38 92 GLY A CA 1
ATOM 734 C C . GLY A 1 92 ? -0.516 -4.344 7.718 1.00 94.38 92 GLY A C 1
ATOM 735 O O . GLY A 1 92 ? -0.110 -5.394 8.215 1.00 94.38 92 GLY A O 1
ATOM 736 N N . CYS A 1 93 ? -1.381 -4.339 6.696 1.00 95.44 93 CYS A N 1
ATOM 737 C CA . CYS A 1 93 ? -1.892 -5.571 6.078 1.00 95.44 93 CYS A CA 1
ATOM 738 C C . CYS A 1 93 ? -0.787 -6.340 5.345 1.00 95.44 93 CYS A C 1
ATOM 740 O O . CYS A 1 93 ? -0.760 -7.567 5.390 1.00 95.44 93 CYS A O 1
ATOM 742 N N . HIS A 1 94 ? 0.143 -5.630 4.708 1.00 92.38 94 HIS A N 1
ATOM 743 C CA . HIS A 1 94 ? 1.274 -6.232 4.013 1.00 92.38 94 HIS A CA 1
ATOM 744 C C . HIS A 1 94 ? 2.197 -6.973 4.990 1.00 92.38 94 HIS A C 1
ATOM 746 O O . HIS A 1 94 ? 2.559 -8.116 4.741 1.00 92.38 94 HIS A O 1
ATOM 752 N N . ALA A 1 95 ? 2.493 -6.395 6.157 1.00 90.56 95 ALA A N 1
ATOM 753 C CA . ALA A 1 95 ? 3.255 -7.063 7.215 1.00 90.56 95 ALA A CA 1
ATOM 754 C C . ALA A 1 95 ? 2.538 -8.287 7.825 1.00 90.56 95 ALA A C 1
ATOM 756 O O . ALA A 1 95 ? 3.150 -9.046 8.580 1.00 90.56 95 ALA A O 1
ATOM 757 N N . GLY A 1 96 ? 1.241 -8.458 7.549 1.00 88.50 96 GLY A N 1
ATOM 758 C CA . GLY A 1 96 ? 0.467 -9.652 7.892 1.00 88.50 96 GLY A CA 1
ATOM 759 C C . GLY A 1 96 ? 0.566 -10.775 6.855 1.00 88.50 96 GLY A C 1
ATOM 760 O O . GLY A 1 96 ? 0.180 -11.902 7.161 1.00 88.50 96 GLY A O 1
ATOM 761 N N . GLN A 1 97 ? 1.086 -10.501 5.653 1.00 87.00 97 GLN A N 1
ATOM 762 C CA . GLN A 1 97 ? 1.252 -11.516 4.617 1.00 87.00 97 GLN A CA 1
ATOM 763 C C . GLN A 1 97 ? 2.401 -12.481 4.968 1.00 87.00 97 GLN A C 1
ATOM 765 O O . GLN A 1 97 ? 3.420 -12.065 5.539 1.00 87.00 97 GLN A O 1
ATOM 770 N N . PRO A 1 98 ? 2.286 -13.778 4.628 1.00 80.44 98 PRO A N 1
ATOM 771 C CA . PRO A 1 98 ? 3.336 -14.754 4.894 1.00 80.44 98 PRO A CA 1
ATOM 772 C C . PRO A 1 98 ? 4.670 -14.323 4.281 1.00 80.44 98 PRO A C 1
ATOM 774 O O . PRO A 1 98 ? 4.709 -13.898 3.134 1.00 80.44 98 PRO A O 1
ATOM 777 N N . ARG A 1 99 ? 5.777 -14.515 5.011 1.00 70.00 99 ARG A N 1
ATOM 778 C CA . ARG A 1 99 ? 7.155 -14.233 4.548 1.00 70.00 99 ARG A CA 1
ATOM 779 C C . ARG A 1 99 ? 7.501 -12.740 4.379 1.00 70.00 99 ARG A C 1
ATOM 781 O O . ARG A 1 99 ? 8.560 -12.432 3.837 1.00 70.00 99 ARG A O 1
ATOM 788 N N . HIS A 1 100 ? 6.695 -11.827 4.9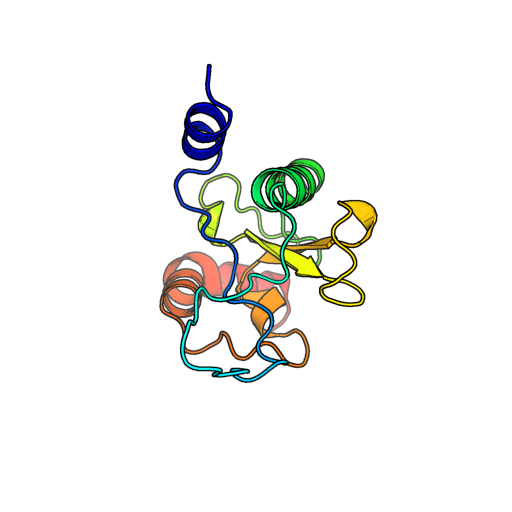29 1.00 71.06 100 HIS A N 1
ATOM 789 C CA . HIS A 1 100 ? 7.000 -10.391 4.979 1.00 71.06 100 HIS A CA 1
ATOM 790 C C . HIS A 1 100 ? 7.332 -9.931 6.409 1.00 71.06 100 HIS A C 1
ATOM 792 O O . HIS A 1 100 ? 6.473 -9.521 7.189 1.00 71.06 100 HIS A O 1
ATOM 798 N N . HIS A 1 101 ? 8.618 -9.970 6.771 1.00 76.19 101 HIS A N 1
ATOM 799 C CA . HIS A 1 101 ? 9.105 -9.501 8.074 1.00 76.19 101 HIS A CA 1
ATOM 800 C C . HIS A 1 101 ? 9.283 -7.976 8.087 1.00 76.19 101 HIS A C 1
ATOM 802 O O . HIS A 1 101 ? 10.403 -7.483 8.086 1.00 76.19 101 HIS A O 1
ATOM 808 N N . MET A 1 102 ? 8.185 -7.217 8.092 1.00 82.25 102 MET A N 1
ATOM 809 C CA . MET A 1 102 ? 8.231 -5.747 7.968 1.00 82.25 102 MET A CA 1
ATOM 810 C C . MET A 1 102 ? 7.995 -4.997 9.282 1.00 82.25 102 MET A C 1
ATOM 812 O O . MET A 1 102 ? 8.260 -3.803 9.361 1.00 82.25 102 MET A O 1
ATOM 816 N N . LYS A 1 103 ? 7.540 -5.688 10.335 1.00 88.00 103 LYS A N 1
ATOM 817 C CA . LYS A 1 103 ? 7.084 -5.058 11.589 1.00 88.00 103 LYS A CA 1
ATOM 818 C C . LYS A 1 103 ? 8.159 -4.285 12.371 1.00 88.00 103 LYS A C 1
ATOM 820 O O . LYS A 1 103 ? 7.827 -3.570 13.306 1.00 88.00 103 LYS A O 1
ATOM 825 N N . HIS A 1 104 ? 9.431 -4.454 12.018 1.00 85.50 104 HIS A N 1
ATOM 826 C CA . HIS A 1 104 ? 10.565 -3.772 12.645 1.00 85.50 104 HIS A CA 1
ATOM 827 C C . HIS A 1 104 ? 11.087 -2.583 11.822 1.00 85.50 104 HIS A C 1
ATOM 829 O O . HIS A 1 104 ? 12.000 -1.893 12.267 1.00 85.50 104 HIS A O 1
ATOM 835 N N . LEU A 1 105 ? 10.565 -2.369 10.609 1.00 85.75 105 LEU A N 1
ATOM 836 C CA . LEU A 1 105 ? 11.025 -1.304 9.722 1.00 85.75 105 LEU A CA 1
ATOM 837 C C . LEU A 1 105 ? 10.465 0.057 10.170 1.00 85.75 105 LEU A C 1
ATOM 839 O O . LEU A 1 105 ? 9.313 0.105 10.610 1.00 85.75 105 LEU A O 1
ATOM 843 N N . PRO A 1 106 ? 11.220 1.162 10.004 1.00 89.38 106 PRO A N 1
ATOM 844 C CA . PRO A 1 106 ? 10.770 2.504 10.382 1.00 89.38 106 PRO A CA 1
ATOM 845 C C . PRO A 1 106 ? 9.404 2.881 9.800 1.00 89.38 106 PRO A C 1
ATOM 847 O O . PRO A 1 106 ? 8.538 3.314 10.549 1.00 89.38 106 PRO A O 1
ATOM 850 N N . ASP A 1 107 ? 9.168 2.611 8.513 1.00 87.69 107 ASP A N 1
ATOM 851 C CA . ASP A 1 107 ? 7.893 2.922 7.849 1.00 87.69 107 ASP A CA 1
ATOM 852 C C . ASP A 1 107 ? 6.704 2.188 8.483 1.00 87.69 107 ASP A C 1
ATOM 854 O O . ASP A 1 107 ? 5.595 2.717 8.530 1.00 87.69 107 ASP A O 1
ATOM 858 N N . TYR A 1 108 ? 6.915 0.962 8.981 1.00 91.88 108 TYR A N 1
ATOM 859 C CA . TYR A 1 108 ? 5.859 0.221 9.670 1.00 91.88 108 TYR A CA 1
ATOM 860 C C . TYR A 1 108 ? 5.571 0.851 11.029 1.00 91.88 108 TYR A C 1
ATOM 862 O O . TYR A 1 108 ? 4.409 1.018 11.388 1.00 91.88 108 TYR A O 1
ATOM 870 N N . LEU A 1 109 ? 6.614 1.210 11.781 1.00 94.38 109 LEU A N 1
ATOM 871 C CA . LEU A 1 109 ? 6.457 1.858 13.082 1.00 94.38 109 LEU A CA 1
ATOM 872 C C . LEU A 1 109 ? 5.748 3.210 12.936 1.00 94.38 109 LEU A C 1
ATOM 874 O O . LEU A 1 109 ? 4.785 3.464 13.653 1.00 94.38 109 LEU A O 1
ATOM 878 N N . GLU A 1 110 ? 6.150 4.013 11.950 1.00 95.12 110 GLU A N 1
ATOM 879 C CA . GLU A 1 110 ? 5.519 5.294 11.629 1.00 95.12 110 GLU A CA 1
ATOM 880 C C . GLU A 1 110 ? 4.057 5.111 11.191 1.00 95.12 110 GLU A C 1
ATOM 882 O O . GLU A 1 110 ? 3.172 5.836 11.640 1.00 95.12 110 GLU A O 1
ATOM 887 N N . PHE A 1 111 ? 3.757 4.099 10.368 1.00 95.69 111 PHE A N 1
ATOM 888 C CA . PHE A 1 111 ? 2.374 3.771 10.021 1.00 95.69 111 PHE A CA 1
ATOM 889 C C . PHE A 1 111 ? 1.545 3.400 11.252 1.00 95.69 111 PHE A C 1
ATOM 891 O O . PHE A 1 111 ? 0.401 3.832 11.371 1.00 95.69 111 PHE A O 1
ATOM 898 N N . MET A 1 112 ? 2.094 2.602 12.169 1.00 96.88 112 MET A N 1
ATOM 899 C CA . MET A 1 112 ? 1.385 2.226 13.392 1.00 96.88 112 MET A CA 1
ATOM 900 C C . MET A 1 112 ? 1.159 3.425 14.318 1.00 96.88 112 MET A C 1
ATOM 902 O O . MET A 1 112 ? 0.122 3.476 14.972 1.00 96.88 112 MET A O 1
ATOM 906 N N . GLU A 1 113 ? 2.079 4.388 14.348 1.00 97.38 113 GLU A N 1
ATOM 907 C CA . GLU A 1 113 ? 1.928 5.638 15.097 1.00 97.38 113 GLU A CA 1
ATOM 908 C C . GLU A 1 113 ? 0.841 6.542 14.497 1.00 97.38 113 GLU A C 1
ATOM 910 O O . GLU A 1 113 ? -0.023 7.032 15.219 1.00 97.38 113 GLU A O 1
ATOM 915 N N . LEU A 1 114 ? 0.838 6.730 13.173 1.00 96.81 114 LEU A N 1
ATOM 916 C CA . LEU A 1 114 ? -0.059 7.677 12.500 1.00 96.81 114 LEU A CA 1
ATOM 917 C C . LEU A 1 114 ? -1.439 7.096 12.155 1.00 96.81 114 LEU A C 1
ATOM 919 O O . LEU A 1 114 ? -2.435 7.818 12.122 1.00 96.81 114 LEU A O 1
ATOM 923 N N . HIS A 1 115 ? -1.505 5.800 11.852 1.00 96.88 115 HIS A N 1
ATOM 924 C CA . HIS A 1 115 ? -2.683 5.136 11.285 1.00 96.88 115 HIS A CA 1
ATOM 925 C C . HIS A 1 115 ? -3.088 3.859 12.034 1.00 96.88 115 HIS A C 1
ATOM 927 O O . HIS A 1 115 ? -4.092 3.240 11.673 1.00 96.88 115 HIS A O 1
ATOM 933 N N . GLY A 1 116 ? -2.340 3.448 13.064 1.00 96.19 116 GLY A N 1
ATOM 934 C CA . GLY A 1 116 ? -2.517 2.155 13.726 1.00 96.19 116 GLY A CA 1
ATOM 935 C C . GLY A 1 116 ? -3.894 1.956 14.351 1.00 96.19 116 GLY A C 1
ATOM 936 O O . GLY A 1 116 ? -4.441 0.861 14.248 1.00 96.19 116 GLY A O 1
ATOM 937 N N . ASP A 1 117 ? -4.484 2.992 14.947 1.00 96.81 117 ASP A N 1
ATOM 938 C CA . ASP A 1 117 ? -5.808 2.892 15.576 1.00 96.81 117 ASP A CA 1
ATOM 939 C C . ASP A 1 117 ? -6.920 2.684 14.544 1.00 96.81 117 ASP A C 1
ATOM 941 O O . ASP A 1 117 ? -7.746 1.782 14.691 1.00 96.81 117 ASP A O 1
ATOM 945 N N . ILE A 1 118 ? -6.895 3.452 13.450 1.00 96.19 118 ILE A N 1
ATOM 946 C CA . ILE A 1 118 ? -7.828 3.283 12.326 1.00 96.19 118 ILE A CA 1
ATOM 947 C C . ILE A 1 118 ? -7.629 1.902 11.693 1.00 96.19 118 ILE A C 1
ATOM 949 O O . ILE A 1 118 ? -8.591 1.189 11.417 1.00 96.19 118 ILE A O 1
ATOM 953 N N . TRP A 1 119 ? -6.377 1.488 11.489 1.00 96.62 119 TRP A N 1
ATOM 954 C CA . TRP A 1 119 ? -6.056 0.188 10.909 1.00 96.62 119 TRP A CA 1
ATOM 955 C C . TRP A 1 119 ? -6.557 -0.984 11.768 1.00 96.62 119 TRP A C 1
ATOM 957 O O . TRP A 1 119 ? -7.136 -1.925 11.223 1.00 96.62 119 TRP A O 1
ATOM 967 N N . LYS A 1 120 ? -6.397 -0.925 13.095 1.00 95.56 120 LYS A N 1
ATOM 968 C CA . LYS A 1 120 ? -6.928 -1.929 14.036 1.00 95.56 120 LYS A CA 1
ATOM 969 C C . LYS A 1 120 ? -8.449 -2.027 13.958 1.00 95.56 120 LYS A C 1
ATOM 971 O O . LYS A 1 120 ? -8.974 -3.121 13.775 1.00 95.56 120 LYS A O 1
ATOM 976 N N . GLN A 1 121 ? -9.147 -0.888 13.966 1.00 95.69 121 GLN A N 1
ATOM 977 C CA . GLN A 1 121 ? -10.609 -0.846 13.818 1.00 95.69 121 GLN A CA 1
ATOM 978 C C . GLN A 1 121 ? -11.079 -1.495 12.509 1.00 95.69 121 GLN A C 1
ATOM 980 O O . GLN A 1 121 ? -12.027 -2.275 12.514 1.00 95.69 121 GLN A O 1
ATOM 985 N N . LEU A 1 122 ? -10.393 -1.215 11.398 1.00 94.56 122 LEU A N 1
ATOM 986 C CA . LEU A 1 122 ? -10.724 -1.769 10.081 1.00 94.56 122 LEU A CA 1
AT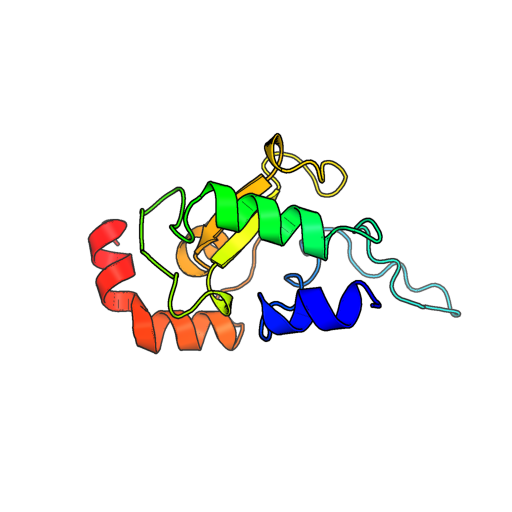OM 987 C C . LEU A 1 122 ? -10.359 -3.254 9.924 1.00 94.56 122 LEU A C 1
ATOM 989 O O . LEU A 1 122 ? -10.873 -3.912 9.023 1.00 94.56 122 LEU A O 1
ATOM 993 N N . THR A 1 123 ? -9.461 -3.783 10.758 1.00 91.88 123 THR A N 1
ATOM 994 C CA . THR A 1 123 ? -8.989 -5.178 10.673 1.00 91.88 123 THR A CA 1
ATOM 995 C C . THR A 1 123 ? -9.509 -6.083 11.788 1.00 91.88 123 THR A C 1
ATOM 997 O O . THR A 1 123 ? -9.324 -7.294 11.700 1.00 91.88 123 THR A O 1
ATOM 1000 N N . GLY A 1 124 ? -10.169 -5.532 12.810 1.00 85.38 124 GLY A N 1
ATOM 1001 C CA . GLY A 1 124 ? -10.619 -6.288 13.981 1.00 85.38 124 GLY A CA 1
ATOM 1002 C C . GLY A 1 124 ? -9.474 -6.801 14.864 1.00 85.38 124 GLY A C 1
ATOM 1003 O O . GLY A 1 124 ? -9.661 -7.806 15.548 1.00 85.38 124 GLY A O 1
ATOM 1004 N N . ASN A 1 125 ? -8.304 -6.147 14.814 1.00 63.53 125 ASN A N 1
ATOM 1005 C CA . ASN A 1 125 ? -7.137 -6.424 15.669 1.00 63.53 125 ASN A CA 1
ATOM 1006 C C . ASN A 1 125 ? -7.132 -5.593 16.953 1.00 63.53 125 ASN A C 1
ATOM 1008 O O . ASN A 1 125 ? -7.601 -4.434 16.909 1.00 63.53 125 ASN A O 1
#